Protein AF-A0A183KMF7-F1 (afdb_monomer_lite)

Sequence (144 aa):
MELESFSTYPLEVLPNVLYIGTVQHAGDRKLHRQMNIVAHINCALDNDDPIFYRQNVTGKEKRLRGQRVLIISKWMFNQSVVIAIAYLIKYELMSLKDAWMYLRKICIPMQPSWNFMIQLAEFEYNLQRTDKLIPLTEDDYYER

InterPro domains:
  IPR029021 Protein-tyrosine phosphatase-like [G3DSA:3.90.190.10] (55-129)
  IPR029021 Protein-tyrosine phosphatase-like [SSF52799] (6-132)
  IPR053272 Serine/threonine/tyrosine-interacting-like protein [PTHR46659] (2-49)

Foldseek 3Di:
DDPPPPQDQFQDLDPLAEGEDEVVCVVDPVNCVVQVEDAEQEPADPDPDSDRPPPPPPDDPDPDPRYYYYYYHNVPEQVSLLVQLLCCVPPVVDASLRSLVSNCVRPVVHQHPVVSLVVSLVSSVVVVSDPDDPRCDPCSRVVD

Radius of gyration: 16.23 Å; chains: 1; bounding box: 39×44×34 Å

Secondary structure (DSSP, 8-state):
------PPPPEEEETTTEEEE-HHHHH-HHHHHHHTEEEEEE---SSS------SS---SS---TT-EEEEE-SS--THHHHHHHHHHHHHH---HHHHHHHHHHH-TT----HHHHHHHHHHHHHTT--SS--PPPHHHHHT-

pLDDT: mean 70.59, std 16.5, range [31.56, 88.12]

Structure (mmCIF, N/CA/C/O backbone):
data_AF-A0A183KMF7-F1
#
_entry.id   AF-A0A183KMF7-F1
#
loop_
_atom_site.group_PDB
_atom_site.id
_atom_site.type_symbol
_atom_site.label_atom_id
_atom_site.label_alt_id
_atom_site.label_comp_id
_atom_site.label_asym_id
_atom_site.label_entity_id
_atom_site.label_seq_id
_atom_site.pdbx_PDB_ins_code
_atom_site.Cartn_x
_atom_site.Cartn_y
_atom_site.Cartn_z
_atom_site.occupancy
_atom_site.B_iso_or_equiv
_atom_site.auth_seq_id
_atom_site.auth_comp_id
_atom_site.auth_asym_id
_atom_site.auth_atom_id
_atom_site.pdbx_PDB_model_num
ATOM 1 N N . MET A 1 1 ? 19.791 -29.863 -17.200 1.00 33.41 1 MET A N 1
ATOM 2 C CA . MET A 1 1 ? 19.403 -29.544 -15.813 1.00 33.41 1 MET A CA 1
ATOM 3 C C . MET A 1 1 ? 19.067 -28.067 -15.831 1.00 33.41 1 MET A C 1
ATOM 5 O O . MET A 1 1 ? 19.953 -27.234 -15.712 1.00 33.41 1 MET A O 1
ATOM 9 N N . GLU A 1 2 ? 17.835 -27.759 -16.223 1.00 36.59 2 GLU A N 1
ATOM 10 C CA . GLU A 1 2 ? 17.377 -26.379 -16.363 1.00 36.59 2 GLU A CA 1
ATOM 11 C C . GLU A 1 2 ? 17.066 -25.879 -14.959 1.00 36.59 2 GLU A C 1
ATOM 13 O O . GLU A 1 2 ? 16.271 -26.492 -14.249 1.00 36.59 2 GLU A O 1
ATOM 18 N N . LEU A 1 3 ? 17.759 -24.824 -14.529 1.00 46.81 3 LEU A N 1
ATOM 19 C CA . LEU A 1 3 ? 17.346 -24.056 -13.366 1.00 46.81 3 LEU A CA 1
ATOM 20 C C . LEU A 1 3 ? 15.915 -23.611 -13.666 1.00 46.81 3 LEU A C 1
ATOM 22 O O . LEU A 1 3 ? 15.712 -22.745 -14.519 1.00 46.81 3 LEU A O 1
ATOM 26 N N . GLU A 1 4 ? 14.927 -24.236 -13.027 1.00 41.91 4 GLU A N 1
ATOM 27 C CA . GLU A 1 4 ? 13.579 -23.697 -13.013 1.00 41.91 4 GLU A CA 1
ATOM 28 C C . GLU A 1 4 ? 13.718 -22.254 -12.531 1.00 41.91 4 GLU A C 1
ATOM 30 O O . GLU A 1 4 ? 14.163 -21.985 -11.415 1.00 41.91 4 GLU A O 1
ATOM 35 N N . SER A 1 5 ? 13.455 -21.315 -13.438 1.00 42.75 5 SER A N 1
ATOM 36 C CA . SER A 1 5 ? 13.353 -19.901 -13.128 1.00 42.75 5 SER A CA 1
ATOM 37 C C . SER A 1 5 ? 12.236 -19.781 -12.100 1.00 42.75 5 SER A C 1
ATOM 39 O O . SER A 1 5 ? 11.058 -19.753 -12.446 1.00 42.75 5 SER A O 1
ATOM 41 N N . PHE A 1 6 ? 12.598 -19.792 -10.818 1.00 42.31 6 PHE A N 1
ATOM 42 C CA . PHE A 1 6 ? 11.676 -19.452 -9.754 1.00 42.31 6 PHE A CA 1
ATOM 43 C C . PHE A 1 6 ? 11.295 -17.995 -9.999 1.00 42.31 6 PHE A C 1
ATOM 45 O O . PHE A 1 6 ? 12.050 -17.085 -9.657 1.00 42.31 6 PHE A O 1
ATOM 52 N N . SER A 1 7 ? 10.151 -17.756 -10.644 1.00 53.28 7 SER A N 1
ATOM 53 C CA . SER A 1 7 ? 9.507 -16.454 -10.538 1.00 53.28 7 SER A CA 1
ATOM 54 C C . SER A 1 7 ? 9.337 -16.216 -9.043 1.00 53.28 7 SER A C 1
ATOM 56 O O . SER A 1 7 ? 8.689 -17.019 -8.362 1.00 53.28 7 SER A O 1
ATOM 58 N N . THR A 1 8 ? 9.992 -15.194 -8.506 1.00 69.62 8 THR A N 1
ATOM 59 C CA . THR A 1 8 ? 9.869 -14.862 -7.091 1.00 69.62 8 THR A CA 1
ATOM 60 C C . THR A 1 8 ? 8.393 -14.674 -6.764 1.00 69.62 8 THR A C 1
ATOM 62 O O . THR A 1 8 ? 7.651 -14.067 -7.526 1.00 69.62 8 THR A O 1
ATOM 65 N N . TYR A 1 9 ? 7.919 -15.249 -5.660 1.00 79.56 9 TYR A N 1
ATOM 66 C CA . TYR A 1 9 ? 6.525 -15.051 -5.270 1.00 79.56 9 TYR A CA 1
ATOM 67 C C . TYR A 1 9 ? 6.290 -13.545 -5.050 1.00 79.56 9 TYR A C 1
ATOM 69 O O . TYR A 1 9 ? 7.165 -12.888 -4.473 1.00 79.56 9 TYR A O 1
ATOM 77 N N . PRO A 1 10 ? 5.170 -12.962 -5.516 1.00 85.88 10 PRO A N 1
ATOM 78 C CA . PRO A 1 10 ? 4.904 -11.552 -5.269 1.00 85.88 10 PRO A CA 1
ATOM 79 C C . PRO A 1 10 ? 4.842 -11.289 -3.762 1.00 85.88 10 PRO A C 1
ATOM 81 O O . PRO A 1 10 ? 4.376 -12.128 -2.989 1.00 85.88 10 PRO A O 1
ATOM 84 N N . LEU A 1 11 ? 5.318 -10.115 -3.355 1.00 84.62 11 LEU A N 1
ATOM 85 C CA . LEU A 1 11 ? 5.396 -9.715 -1.958 1.00 84.62 11 LEU A CA 1
ATOM 86 C C . LEU A 1 11 ? 3.989 -9.621 -1.375 1.00 84.62 11 LEU A C 1
ATOM 88 O O . LEU A 1 11 ? 3.181 -8.813 -1.831 1.00 84.62 11 LEU A O 1
ATOM 92 N N . GLU A 1 12 ? 3.696 -10.433 -0.368 1.00 85.56 12 GLU A N 1
ATOM 93 C CA . GLU A 1 12 ? 2.438 -10.349 0.361 1.00 85.56 12 GLU A CA 1
ATOM 94 C C . GLU A 1 12 ? 2.449 -9.106 1.248 1.00 85.56 12 GLU A C 1
ATOM 96 O O . GLU A 1 12 ? 3.219 -9.001 2.198 1.00 85.56 12 GLU A O 1
ATOM 101 N N . VAL A 1 13 ? 1.590 -8.151 0.906 1.00 82.94 13 VAL A N 1
ATOM 102 C CA . VAL A 1 13 ? 1.381 -6.941 1.697 1.00 82.94 13 VAL A CA 1
ATOM 103 C C . VAL A 1 13 ? 0.343 -7.192 2.770 1.00 82.94 13 VAL A C 1
ATOM 105 O O . VAL A 1 13 ? 0.512 -6.767 3.904 1.00 82.94 13 VAL A O 1
ATOM 108 N N . LEU A 1 14 ? -0.746 -7.860 2.398 1.00 81.62 14 LEU A N 1
ATOM 109 C CA . LEU A 1 14 ? -1.861 -8.130 3.284 1.00 81.62 14 LEU A CA 1
ATOM 110 C C . LEU A 1 14 ? -2.249 -9.597 3.118 1.00 81.62 14 LEU A C 1
ATOM 112 O O . LEU A 1 14 ? -2.607 -9.986 1.998 1.00 81.62 1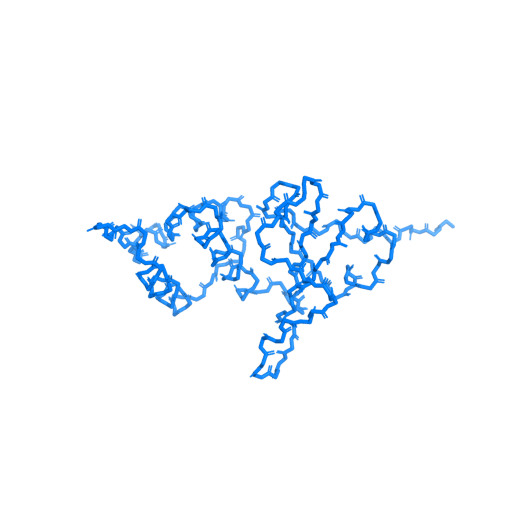4 LEU A O 1
ATOM 116 N N . PRO A 1 15 ? -2.187 -10.401 4.197 1.00 82.25 15 PRO A N 1
ATOM 117 C CA . PRO A 1 15 ? -2.379 -11.839 4.124 1.00 82.25 15 PRO A CA 1
ATOM 118 C C . PRO A 1 15 ? -3.614 -12.250 3.323 1.00 82.25 15 PRO A C 1
ATOM 120 O O . PRO A 1 15 ? -4.739 -11.905 3.683 1.00 82.25 15 PRO A O 1
ATOM 123 N N . ASN A 1 16 ? -3.404 -13.015 2.250 1.00 80.81 16 ASN A N 1
ATOM 124 C CA . ASN A 1 16 ? -4.443 -13.529 1.350 1.00 80.81 16 ASN A CA 1
ATOM 125 C C . ASN A 1 16 ? -5.325 -12.470 0.664 1.00 80.81 16 ASN A C 1
ATOM 127 O O . ASN A 1 16 ? -6.400 -12.814 0.170 1.00 80.81 16 ASN A O 1
ATOM 131 N N . VAL A 1 17 ? -4.901 -11.205 0.625 1.00 81.94 17 VAL A N 1
ATOM 132 C CA . VAL A 1 17 ? -5.710 -10.099 0.090 1.00 81.94 17 VAL A CA 1
ATOM 133 C C . VAL A 1 17 ? -4.925 -9.253 -0.903 1.00 81.94 17 VAL A C 1
ATOM 135 O O . VAL A 1 17 ? -5.4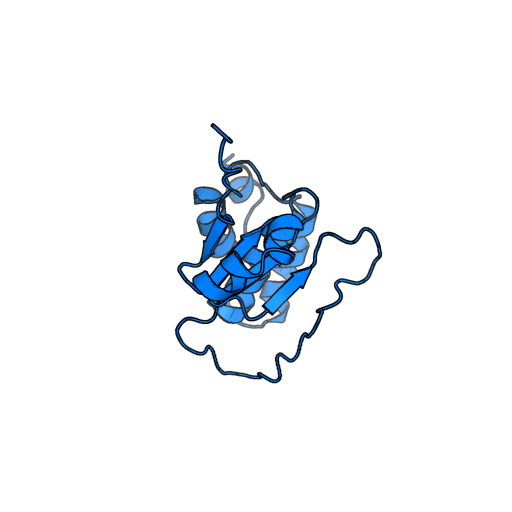02 -9.052 -2.018 1.00 81.94 17 VAL A O 1
ATOM 138 N N . LEU A 1 18 ? -3.736 -8.773 -0.533 1.00 84.06 18 LEU A N 1
ATOM 139 C CA . LEU A 1 18 ? -3.005 -7.773 -1.313 1.00 84.06 18 LEU A CA 1
ATOM 140 C C . LEU A 1 18 ? -1.546 -8.174 -1.495 1.00 84.06 18 LEU A C 1
ATOM 142 O O . LEU A 1 18 ? -0.854 -8.479 -0.525 1.00 84.06 18 LEU A O 1
ATOM 146 N N . TYR A 1 19 ? -1.082 -8.126 -2.740 1.00 86.31 19 TYR A N 1
ATOM 147 C CA . TYR A 1 19 ? 0.272 -8.505 -3.122 1.00 86.31 19 TYR A CA 1
ATOM 148 C C . TYR A 1 19 ? 0.891 -7.429 -4.008 1.00 86.31 19 TYR A C 1
ATOM 150 O O . TYR A 1 19 ? 0.195 -6.827 -4.821 1.00 86.31 19 TYR A O 1
ATOM 158 N N . ILE A 1 20 ? 2.199 -7.216 -3.894 1.00 84.69 20 ILE A N 1
ATOM 159 C CA . ILE A 1 20 ? 2.992 -6.376 -4.795 1.00 84.69 20 ILE A CA 1
ATOM 160 C C . ILE A 1 20 ? 3.828 -7.290 -5.689 1.00 84.69 20 ILE A C 1
ATOM 162 O O . ILE A 1 20 ? 4.568 -8.149 -5.214 1.00 84.69 20 ILE A O 1
ATOM 166 N N . GLY A 1 21 ? 3.727 -7.103 -7.000 1.00 83.19 21 GLY A N 1
ATOM 167 C CA . GLY A 1 21 ? 4.455 -7.883 -7.987 1.00 83.19 21 GLY A CA 1
ATOM 168 C C . GLY A 1 21 ? 4.984 -7.057 -9.152 1.00 83.19 21 GLY A C 1
ATOM 169 O O . GLY A 1 21 ? 4.704 -5.867 -9.296 1.00 83.19 21 GLY A O 1
ATOM 170 N N . THR A 1 22 ? 5.766 -7.722 -9.997 1.00 80.06 22 THR A N 1
ATOM 171 C CA . THR A 1 22 ? 6.295 -7.159 -11.237 1.00 80.06 22 THR A CA 1
ATOM 172 C C . THR A 1 22 ? 5.339 -7.425 -12.400 1.00 80.06 22 THR A C 1
ATOM 174 O O . THR A 1 22 ? 4.371 -8.186 -12.296 1.00 80.06 22 THR A O 1
ATOM 177 N N . VAL A 1 23 ? 5.644 -6.841 -13.558 1.00 76.75 23 VAL A N 1
ATOM 178 C CA . VAL A 1 23 ? 4.938 -7.125 -14.817 1.00 76.75 23 VAL A CA 1
ATOM 179 C C . VAL A 1 23 ? 5.012 -8.615 -15.193 1.00 76.75 23 VAL A C 1
ATOM 181 O O . VAL A 1 23 ? 4.079 -9.137 -15.800 1.00 76.75 23 VAL A O 1
ATOM 184 N N . GLN A 1 24 ? 6.063 -9.338 -14.786 1.00 81.88 24 GLN A N 1
ATOM 185 C CA . GLN A 1 24 ? 6.161 -10.784 -15.026 1.00 81.88 24 GLN A CA 1
ATOM 186 C C . GLN A 1 24 ? 5.071 -11.551 -14.264 1.00 81.88 24 GLN A C 1
ATOM 188 O O . GLN A 1 24 ? 4.419 -12.418 -14.843 1.00 81.88 24 GLN A O 1
ATOM 193 N N . HIS A 1 25 ? 4.796 -11.178 -13.007 1.00 84.19 25 HIS A N 1
ATOM 194 C CA . HIS A 1 25 ? 3.711 -11.777 -12.217 1.00 84.19 25 HIS A CA 1
ATOM 195 C C . HIS A 1 25 ? 2.341 -11.536 -12.856 1.00 84.19 25 HIS A C 1
ATOM 197 O O . HIS A 1 25 ? 1.484 -12.416 -12.822 1.00 84.19 25 HIS A O 1
ATOM 203 N N . ALA A 1 26 ? 2.146 -10.378 -13.495 1.00 80.38 26 ALA A N 1
ATOM 204 C CA . ALA A 1 26 ? 0.916 -10.047 -14.213 1.00 80.38 26 ALA A CA 1
ATOM 205 C C . ALA A 1 26 ? 0.687 -10.920 -15.463 1.00 80.38 26 ALA A C 1
ATOM 207 O O . ALA A 1 26 ? -0.458 -11.177 -15.832 1.00 80.38 26 ALA A O 1
ATOM 208 N N . GLY A 1 27 ? 1.759 -11.401 -16.098 1.00 80.06 27 GLY A N 1
ATOM 209 C CA . GLY A 1 27 ? 1.689 -12.306 -17.249 1.00 80.06 27 GLY A CA 1
ATOM 210 C C . GLY A 1 27 ? 1.563 -13.793 -16.891 1.00 80.06 27 GLY A C 1
ATOM 211 O O . GLY A 1 27 ? 1.198 -14.601 -17.750 1.00 80.06 27 GLY A O 1
ATOM 212 N N . ASP A 1 28 ? 1.844 -14.182 -15.644 1.00 83.56 28 ASP A N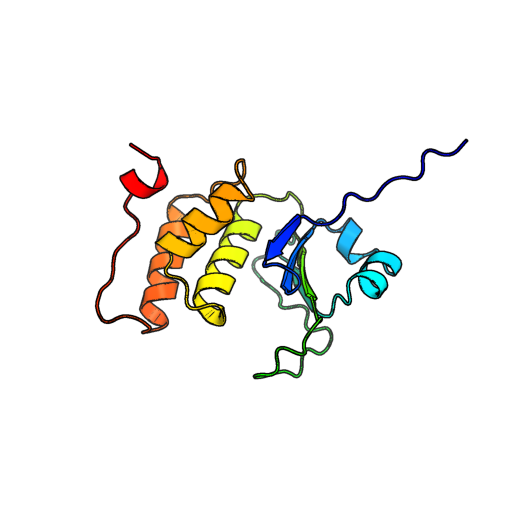 1
ATOM 213 C CA . ASP A 1 28 ? 1.928 -15.591 -15.252 1.00 83.56 28 ASP A CA 1
ATOM 214 C C . ASP A 1 28 ? 0.554 -16.215 -14.953 1.00 83.56 28 ASP A C 1
ATOM 216 O O . ASP A 1 28 ? 0.015 -16.146 -13.845 1.00 83.56 28 ASP A O 1
ATOM 220 N N . ARG A 1 29 ? -0.008 -16.922 -15.938 1.00 79.44 29 ARG A N 1
ATOM 221 C CA . ARG A 1 29 ? -1.297 -17.626 -15.804 1.00 79.44 29 ARG A CA 1
ATOM 222 C C . ARG A 1 29 ? -1.306 -18.714 -14.722 1.00 79.44 29 ARG A C 1
ATOM 224 O O . ARG A 1 29 ? -2.380 -19.004 -14.192 1.00 79.44 29 ARG A O 1
ATOM 231 N N . LYS A 1 30 ? -0.170 -19.356 -14.424 1.00 84.75 30 LYS A N 1
ATOM 232 C CA . LYS A 1 30 ? -0.092 -20.380 -13.368 1.00 84.75 30 LYS A CA 1
ATOM 233 C C . LYS A 1 30 ? -0.215 -19.710 -12.004 1.00 84.75 30 LYS A C 1
ATOM 235 O O . LYS A 1 30 ? -1.066 -20.127 -11.218 1.00 84.75 30 LYS A O 1
ATOM 240 N N . LEU A 1 31 ? 0.527 -18.624 -11.789 1.00 84.06 31 LEU A N 1
ATOM 241 C CA . LEU A 1 31 ? 0.453 -17.810 -10.576 1.00 84.06 31 LEU A CA 1
ATOM 242 C C . LEU A 1 31 ? -0.972 -17.294 -10.323 1.00 84.06 31 LEU A C 1
ATOM 244 O O . LEU A 1 31 ? -1.484 -17.434 -9.216 1.00 84.06 31 LEU A O 1
ATOM 248 N N . HIS A 1 32 ? -1.658 -16.782 -11.351 1.00 81.88 32 HIS A N 1
ATOM 249 C CA . HIS A 1 32 ? -3.041 -16.294 -11.224 1.00 81.88 32 HIS A CA 1
ATOM 250 C C . HIS A 1 32 ? -4.009 -17.362 -10.723 1.00 81.88 32 HIS A C 1
ATOM 252 O O . HIS A 1 32 ? -4.837 -17.083 -9.858 1.00 81.88 32 HIS A O 1
ATOM 258 N N . ARG A 1 33 ? -3.898 -18.585 -11.253 1.00 83.12 33 ARG A N 1
ATOM 259 C CA . ARG A 1 33 ? -4.745 -19.713 -10.845 1.00 83.12 33 ARG A CA 1
ATOM 260 C C . ARG A 1 33 ? -4.418 -20.172 -9.430 1.00 83.12 33 ARG A C 1
ATOM 262 O O . ARG A 1 33 ? -5.330 -20.383 -8.644 1.00 8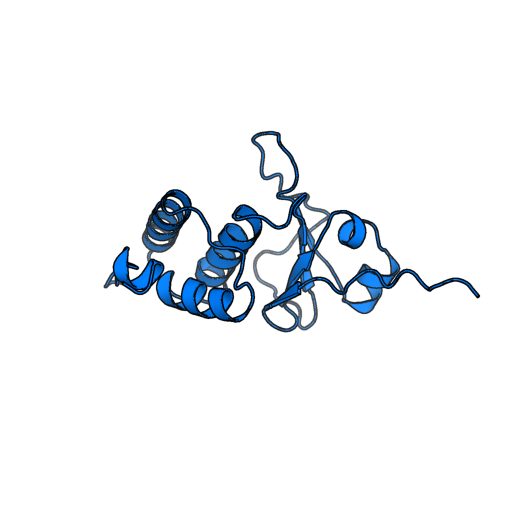3.12 33 ARG A O 1
ATOM 269 N N . GLN A 1 34 ? -3.133 -20.307 -9.109 1.00 85.56 34 GLN A N 1
ATOM 270 C CA . GLN A 1 34 ? -2.677 -20.763 -7.793 1.00 85.56 34 GLN A CA 1
ATOM 271 C C . GLN A 1 34 ? -3.033 -19.776 -6.682 1.00 85.56 34 GLN A C 1
ATOM 273 O O . GLN A 1 34 ? -3.402 -20.180 -5.583 1.00 85.56 34 GLN A O 1
ATOM 278 N N . MET A 1 35 ? -2.925 -18.483 -6.972 1.00 82.88 35 MET A N 1
ATOM 279 C CA . MET A 1 35 ? -3.186 -17.425 -6.009 1.00 82.88 35 MET A CA 1
ATOM 280 C C . MET A 1 35 ? -4.611 -16.882 -6.064 1.00 82.88 35 MET A C 1
ATOM 282 O O . MET A 1 35 ? -4.958 -16.054 -5.238 1.00 82.88 35 MET A O 1
ATOM 286 N N . ASN A 1 36 ? -5.445 -17.296 -7.018 1.00 85.25 36 ASN A N 1
ATOM 287 C CA . ASN A 1 36 ? -6.762 -16.693 -7.230 1.00 85.25 36 ASN A CA 1
ATOM 288 C C . ASN A 1 36 ? -6.680 -15.154 -7.359 1.00 85.25 36 ASN A C 1
ATOM 290 O O . ASN A 1 36 ? -7.407 -14.412 -6.690 1.00 85.25 36 ASN A O 1
ATOM 294 N N . ILE A 1 37 ? -5.736 -14.673 -8.184 1.00 82.38 37 ILE A N 1
ATOM 295 C CA . ILE A 1 37 ? -5.631 -13.244 -8.506 1.00 82.38 37 ILE A CA 1
ATOM 296 C C . ILE A 1 37 ? -6.831 -12.868 -9.369 1.00 82.38 37 ILE A C 1
ATOM 298 O O . ILE A 1 37 ? -7.011 -13.420 -10.455 1.00 82.38 37 ILE A O 1
ATOM 302 N N . VAL A 1 38 ? -7.622 -11.907 -8.900 1.00 81.00 38 VAL A N 1
ATOM 303 C CA . VAL A 1 38 ? -8.854 -11.471 -9.579 1.00 81.00 38 VAL A CA 1
ATOM 304 C C . VAL A 1 38 ? -8.778 -10.062 -10.144 1.00 81.00 38 VAL A C 1
ATOM 306 O O . VAL A 1 38 ? -9.634 -9.672 -10.932 1.00 81.00 38 VAL A O 1
ATOM 309 N N . ALA A 1 39 ? -7.782 -9.283 -9.729 1.00 80.69 39 ALA A N 1
ATOM 310 C CA . ALA A 1 39 ? -7.646 -7.897 -10.137 1.00 80.69 39 ALA A CA 1
ATOM 311 C C . ALA A 1 39 ? -6.185 -7.454 -10.134 1.00 80.69 39 ALA A C 1
ATOM 313 O O . ALA A 1 39 ? -5.380 -7.904 -9.311 1.00 80.69 39 ALA A O 1
ATOM 314 N N . HIS A 1 40 ? -5.887 -6.520 -11.033 1.00 74.12 40 HIS A N 1
ATOM 315 C CA . HIS A 1 40 ? -4.606 -5.838 -11.136 1.00 74.12 40 HIS A CA 1
ATOM 316 C C . HIS A 1 40 ? -4.773 -4.353 -10.841 1.00 74.12 40 HIS A C 1
ATOM 318 O O . HIS A 1 40 ? -5.720 -3.726 -11.314 1.00 74.12 40 HIS A O 1
ATOM 324 N N . ILE A 1 41 ? -3.822 -3.788 -10.105 1.00 75.38 41 ILE A N 1
ATOM 325 C CA . ILE A 1 41 ? -3.646 -2.340 -9.979 1.00 75.38 41 ILE A CA 1
ATOM 326 C C . ILE A 1 41 ? -2.314 -2.016 -10.643 1.00 75.38 41 ILE A C 1
ATOM 328 O O . ILE A 1 41 ? -1.269 -2.398 -10.125 1.00 75.38 41 ILE A O 1
ATOM 332 N N . ASN A 1 42 ? -2.340 -1.387 -11.817 1.00 70.88 42 ASN A N 1
ATOM 333 C CA . ASN A 1 42 ? -1.128 -1.115 -12.581 1.00 70.88 42 ASN A CA 1
ATOM 334 C C . ASN A 1 42 ? -0.590 0.288 -12.276 1.00 70.88 42 ASN A C 1
ATOM 336 O O . ASN A 1 42 ? -1.240 1.280 -12.585 1.00 70.88 42 ASN A O 1
ATOM 340 N N . CYS A 1 43 ? 0.613 0.344 -11.710 1.00 68.19 43 CYS A N 1
ATOM 341 C CA . CYS A 1 43 ? 1.344 1.567 -11.368 1.00 68.19 43 CYS A CA 1
ATOM 342 C C . CYS A 1 43 ? 2.638 1.691 -12.192 1.00 68.19 43 CYS A C 1
ATOM 344 O O . CYS A 1 43 ? 3.503 2.500 -11.888 1.00 68.19 43 CYS A O 1
ATOM 346 N N . ALA A 1 44 ? 2.829 0.813 -13.180 1.00 58.28 44 ALA A N 1
ATOM 347 C CA . ALA A 1 44 ? 4.054 0.673 -13.962 1.00 58.28 44 ALA A CA 1
ATOM 348 C C . ALA A 1 44 ? 4.102 1.579 -15.206 1.00 58.28 44 ALA A C 1
ATOM 350 O O . ALA A 1 44 ? 5.084 1.528 -15.948 1.00 58.28 44 ALA A O 1
ATOM 351 N N . LEU A 1 45 ? 3.035 2.333 -15.483 1.00 52.81 45 LEU A N 1
ATOM 352 C CA . LEU A 1 45 ? 2.911 3.124 -16.701 1.00 52.81 45 LEU A CA 1
ATOM 353 C C . LEU A 1 45 ? 3.359 4.561 -16.428 1.00 52.81 45 LEU A C 1
ATOM 355 O O . LEU A 1 45 ? 2.755 5.259 -15.626 1.00 52.81 45 LEU A O 1
ATOM 359 N N . ASP A 1 46 ? 4.401 4.986 -17.141 1.00 48.22 46 ASP A N 1
ATOM 360 C CA . ASP A 1 46 ? 4.966 6.345 -17.145 1.00 48.22 46 ASP A CA 1
ATOM 361 C C . ASP A 1 46 ? 4.028 7.386 -17.815 1.00 48.22 46 ASP A C 1
ATOM 363 O O . ASP A 1 46 ? 4.465 8.471 -18.183 1.00 48.22 46 ASP A O 1
ATOM 367 N N . ASN A 1 47 ? 2.746 7.056 -18.006 1.00 42.97 47 ASN A N 1
ATOM 368 C CA . ASN A 1 47 ? 1.730 7.943 -18.569 1.00 42.97 47 ASN A CA 1
ATOM 369 C C . ASN A 1 47 ? 0.729 8.263 -17.457 1.00 42.97 47 ASN A C 1
ATOM 371 O O . ASN A 1 47 ? 0.287 7.330 -16.789 1.00 42.97 47 ASN A O 1
ATOM 375 N N . ASP A 1 48 ? 0.401 9.546 -17.279 1.00 41.09 48 ASP A N 1
ATOM 376 C CA . ASP A 1 48 ? -0.449 10.157 -16.237 1.00 41.09 48 ASP A CA 1
ATOM 377 C C . ASP A 1 48 ? -1.897 9.637 -16.174 1.00 41.09 48 ASP A C 1
ATOM 379 O O . ASP A 1 48 ? -2.867 10.390 -16.242 1.00 41.09 48 ASP A O 1
ATOM 383 N N . ASP A 1 49 ? -2.074 8.332 -16.043 1.00 39.62 49 ASP A N 1
ATOM 384 C CA . ASP A 1 49 ? -3.378 7.723 -15.930 1.00 39.62 49 ASP A CA 1
ATOM 385 C C . ASP A 1 49 ? -3.226 6.436 -15.105 1.00 39.62 49 ASP A C 1
ATOM 387 O O . ASP A 1 49 ? -2.772 5.407 -15.625 1.00 39.62 49 ASP A O 1
ATOM 391 N N . PRO A 1 50 ? -3.542 6.458 -13.792 1.00 40.25 50 PRO A N 1
ATOM 392 C CA . PRO A 1 50 ? -3.680 5.251 -12.991 1.00 40.25 50 PRO A CA 1
ATOM 393 C C . PRO A 1 50 ? -4.937 4.520 -13.475 1.00 40.25 50 PRO A C 1
ATOM 395 O O . PRO A 1 50 ? -5.980 4.492 -12.818 1.00 40.25 50 PRO A O 1
ATOM 398 N N . ILE A 1 51 ? -4.851 3.952 -14.679 1.00 40.62 51 ILE A N 1
ATOM 399 C CA . ILE A 1 51 ? -5.918 3.188 -15.295 1.00 40.62 51 ILE A CA 1
ATOM 400 C C . ILE A 1 51 ? -6.051 1.929 -14.454 1.00 40.62 51 ILE A C 1
ATOM 402 O O . ILE A 1 51 ? -5.292 0.963 -14.569 1.00 40.62 51 ILE A O 1
ATOM 406 N N . PHE A 1 52 ? -7.071 1.963 -13.600 1.00 41.19 52 PHE A N 1
ATOM 407 C CA . PHE A 1 52 ? -7.843 0.811 -13.182 1.00 41.19 52 PHE A CA 1
ATOM 408 C C . PHE A 1 52 ? -8.164 -0.024 -14.429 1.00 41.19 52 PHE A C 1
ATOM 410 O O . PHE A 1 52 ? -9.219 0.136 -15.045 1.00 41.19 52 PHE A O 1
ATOM 417 N N . TYR A 1 53 ? -7.260 -0.924 -14.823 1.00 35.91 53 TYR A N 1
ATOM 418 C CA . TYR A 1 53 ? -7.554 -1.954 -15.808 1.00 35.91 53 TYR A CA 1
ATOM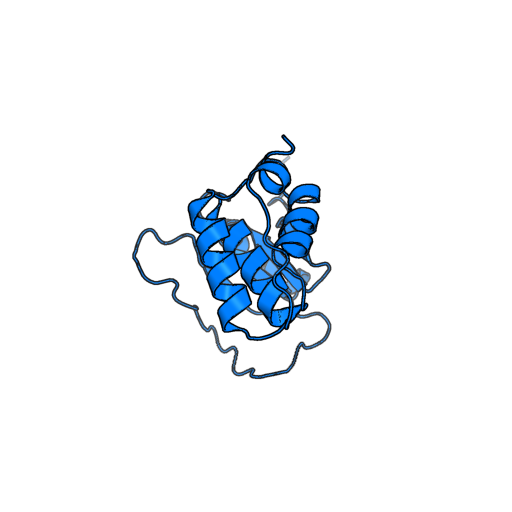 419 C C . TYR A 1 53 ? -8.515 -2.942 -15.156 1.00 35.91 53 TYR A C 1
ATOM 421 O O . TYR A 1 53 ? -8.163 -3.984 -14.607 1.00 35.91 53 TYR A O 1
ATOM 429 N N . ARG A 1 54 ? -9.784 -2.547 -15.215 1.00 38.09 54 ARG A N 1
ATOM 430 C CA . ARG A 1 54 ? -10.967 -3.347 -14.973 1.00 38.09 54 ARG A CA 1
ATOM 431 C C . ARG A 1 54 ? -11.018 -4.441 -16.037 1.00 38.09 54 ARG A C 1
ATOM 433 O O . ARG A 1 54 ? -11.741 -4.332 -17.019 1.00 38.09 54 ARG A O 1
ATOM 440 N N . GLN A 1 55 ? -10.323 -5.547 -15.800 1.00 33.31 55 GLN A N 1
ATOM 441 C CA . GLN A 1 55 ? -10.868 -6.846 -16.190 1.00 33.31 55 GLN A CA 1
ATOM 442 C C . GLN A 1 55 ? -12.005 -7.142 -15.198 1.00 33.31 55 GLN A C 1
ATOM 444 O O . GLN A 1 55 ? -11.809 -7.735 -14.148 1.00 33.31 55 GLN A O 1
ATOM 449 N N . ASN A 1 56 ? -13.188 -6.591 -15.486 1.00 33.03 56 ASN A N 1
ATOM 450 C CA . ASN A 1 56 ? -14.477 -6.957 -14.890 1.00 33.03 56 ASN A CA 1
ATOM 451 C C . ASN A 1 56 ? -14.557 -7.107 -13.356 1.00 33.03 56 ASN A C 1
ATOM 453 O O . ASN A 1 56 ? -15.174 -8.050 -12.870 1.00 33.03 56 ASN A O 1
ATOM 457 N N . VAL A 1 57 ? -14.081 -6.137 -12.566 1.00 40.44 57 VAL A N 1
ATOM 458 C CA . VAL A 1 57 ? -14.555 -6.020 -11.172 1.00 40.44 57 VAL A CA 1
ATOM 459 C C . VAL A 1 57 ? -15.863 -5.225 -11.160 1.00 40.44 57 VAL A C 1
ATOM 461 O O . VAL A 1 57 ? -15.932 -4.052 -10.795 1.00 40.44 57 VAL A O 1
ATOM 464 N N . THR A 1 58 ? -16.940 -5.860 -11.618 1.00 31.56 58 THR A N 1
ATOM 465 C CA . THR A 1 58 ? -18.296 -5.510 -11.177 1.00 31.56 58 THR A CA 1
ATOM 466 C C . THR A 1 58 ? -18.414 -5.921 -9.715 1.00 31.56 58 THR A C 1
ATOM 468 O O . THR A 1 58 ? -18.819 -7.035 -9.404 1.00 31.56 58 THR A O 1
ATOM 471 N N . GLY A 1 59 ? -17.987 -5.048 -8.810 1.00 34.75 59 GLY A N 1
ATOM 472 C CA . GLY A 1 59 ? -17.970 -5.374 -7.393 1.00 34.75 59 GLY A CA 1
ATOM 473 C C . GLY A 1 59 ? -17.817 -4.139 -6.533 1.00 34.75 59 GLY A C 1
ATOM 474 O O . GLY A 1 59 ? -16.782 -3.938 -5.911 1.00 34.75 59 GLY A O 1
ATOM 475 N N . LYS A 1 60 ? -18.880 -3.337 -6.443 1.00 36.66 60 LYS A N 1
ATOM 476 C CA . LYS A 1 60 ? -19.178 -2.743 -5.143 1.00 36.66 60 LYS A CA 1
ATOM 477 C C . LYS A 1 60 ? -19.332 -3.921 -4.158 1.00 36.66 60 LYS A C 1
ATOM 479 O O . LYS A 1 60 ? -20.105 -4.838 -4.416 1.00 36.66 60 LYS A O 1
ATOM 484 N N . GLU A 1 61 ? -18.554 -3.915 -3.079 1.00 44.84 61 GLU A N 1
ATOM 485 C CA . GLU A 1 61 ? -18.945 -4.502 -1.784 1.00 44.84 61 GLU A CA 1
ATOM 486 C C . GLU A 1 61 ? -19.018 -6.030 -1.603 1.00 44.84 61 GLU A C 1
ATOM 488 O O . GLU A 1 61 ? -19.726 -6.494 -0.711 1.00 44.84 61 GLU A O 1
ATOM 493 N N . LYS A 1 62 ? -18.235 -6.852 -2.311 1.00 39.78 62 LYS A N 1
ATOM 494 C CA . LYS A 1 62 ? -18.010 -8.236 -1.843 1.00 39.78 62 LYS A CA 1
ATOM 495 C C . LYS A 1 62 ? -16.543 -8.632 -1.932 1.00 39.78 62 LYS A C 1
ATOM 497 O O . LYS A 1 62 ? -16.093 -9.139 -2.952 1.00 39.78 62 LYS A O 1
ATOM 502 N N . ARG A 1 63 ? -15.814 -8.464 -0.816 1.00 52.09 63 ARG A N 1
ATOM 503 C CA . ARG A 1 63 ? -14.639 -9.294 -0.498 1.00 52.09 63 ARG A CA 1
ATOM 504 C C . ARG A 1 63 ? -15.106 -10.751 -0.551 1.00 52.09 63 ARG A C 1
ATOM 506 O O . ARG A 1 63 ? -15.695 -11.251 0.405 1.00 52.09 63 ARG A O 1
ATOM 513 N N . LEU A 1 64 ? -14.913 -11.425 -1.677 1.00 48.50 64 LEU A N 1
ATOM 514 C CA . LEU A 1 64 ? -15.118 -12.864 -1.750 1.00 48.50 64 LEU A CA 1
ATOM 515 C C . LEU A 1 64 ? -13.906 -13.506 -1.071 1.00 48.50 64 LEU A C 1
ATOM 517 O O . LEU A 1 64 ? -12.764 -13.259 -1.460 1.00 48.50 64 LEU A O 1
ATOM 521 N N . ARG A 1 65 ? -14.152 -14.265 0.005 1.00 56.38 65 ARG A N 1
ATOM 522 C CA . ARG A 1 65 ? -13.113 -14.985 0.757 1.00 56.38 65 ARG A CA 1
ATOM 523 C C . ARG A 1 65 ? -12.186 -15.717 -0.222 1.00 56.38 65 ARG A C 1
ATOM 525 O O . ARG A 1 65 ? -12.645 -16.569 -0.974 1.00 56.38 65 ARG A O 1
ATOM 532 N N . GLY A 1 66 ? -10.898 -15.373 -0.196 1.00 62.09 66 GLY A N 1
ATOM 533 C CA . GLY A 1 66 ? -9.854 -16.029 -0.986 1.00 62.09 66 GLY A CA 1
ATOM 534 C C . GLY A 1 66 ? -9.519 -15.386 -2.335 1.00 62.09 66 GLY A C 1
ATOM 535 O O . GLY A 1 66 ? -8.678 -15.938 -3.036 1.00 62.09 66 GLY A O 1
ATOM 536 N N . GLN A 1 67 ? -10.138 -14.266 -2.722 1.00 74.38 67 GLN A N 1
ATOM 537 C CA . GLN A 1 67 ? -9.731 -13.502 -3.909 1.00 74.38 67 GLN A CA 1
ATOM 538 C C . GLN A 1 67 ? -8.596 -12.527 -3.586 1.00 74.38 67 GLN A C 1
ATOM 540 O O . GLN A 1 67 ? -8.660 -11.827 -2.575 1.00 74.38 67 GLN A O 1
ATOM 545 N N . ARG A 1 68 ? -7.575 -12.472 -4.452 1.00 80.62 68 ARG A N 1
ATOM 546 C CA . ARG A 1 68 ? -6.349 -11.691 -4.227 1.00 80.62 68 ARG A CA 1
ATOM 547 C C . ARG A 1 68 ? -6.188 -10.576 -5.263 1.00 80.62 68 ARG A C 1
ATOM 549 O O . ARG A 1 68 ? -6.512 -10.754 -6.439 1.00 80.62 68 ARG A O 1
ATOM 556 N N . VAL A 1 69 ? -5.669 -9.431 -4.828 1.00 81.56 69 VAL A N 1
ATOM 557 C CA . VAL A 1 69 ? -5.361 -8.265 -5.668 1.00 81.56 69 VAL A CA 1
ATOM 558 C C . VAL A 1 69 ? -3.848 -8.144 -5.829 1.00 81.56 69 VAL A C 1
ATOM 560 O O . VAL A 1 69 ? -3.112 -8.226 -4.845 1.00 81.56 69 VAL A O 1
ATOM 563 N N . LEU A 1 70 ? -3.387 -7.933 -7.064 1.00 76.38 70 LEU A N 1
ATOM 564 C CA . LEU A 1 70 ? -1.972 -7.747 -7.386 1.00 76.38 70 LEU A CA 1
ATOM 565 C C . LEU A 1 70 ? -1.703 -6.295 -7.812 1.00 76.38 70 LEU A C 1
ATOM 567 O O . LEU A 1 70 ? -2.208 -5.840 -8.838 1.00 76.38 70 LEU A O 1
ATOM 571 N N . ILE A 1 71 ? -0.888 -5.577 -7.044 1.00 79.12 71 ILE A N 1
ATOM 572 C CA . ILE A 1 71 ? -0.317 -4.281 -7.419 1.00 79.12 71 ILE A CA 1
ATOM 573 C C . ILE A 1 71 ? 0.901 -4.549 -8.304 1.00 79.12 71 ILE A C 1
ATOM 575 O O . ILE A 1 71 ? 1.840 -5.221 -7.881 1.00 79.12 71 ILE A O 1
ATOM 579 N N . ILE A 1 72 ? 0.895 -4.019 -9.523 1.00 74.69 72 ILE A N 1
ATOM 580 C CA . ILE A 1 72 ? 1.963 -4.177 -10.508 1.00 74.69 72 ILE A CA 1
ATOM 581 C C . ILE A 1 72 ? 2.778 -2.890 -10.544 1.00 74.69 72 ILE A C 1
ATOM 583 O O . ILE A 1 72 ? 2.244 -1.824 -10.843 1.00 74.69 72 ILE A O 1
ATOM 587 N N . SER A 1 73 ? 4.082 -2.988 -10.295 1.00 68.44 73 SER A N 1
ATOM 588 C CA . SER A 1 73 ? 5.016 -1.867 -10.439 1.00 68.44 73 SER A CA 1
ATOM 589 C C . SER A 1 73 ? 6.185 -2.254 -11.343 1.00 68.44 73 SER A C 1
ATOM 591 O O . SER A 1 73 ? 6.687 -3.377 -11.273 1.00 68.44 73 SER A O 1
ATOM 593 N N . LYS A 1 74 ? 6.622 -1.321 -12.201 1.00 61.69 74 LYS A N 1
ATOM 594 C CA . LYS A 1 74 ? 7.757 -1.504 -13.129 1.00 61.69 74 LYS A CA 1
ATOM 595 C C . LYS A 1 74 ? 9.075 -1.678 -12.379 1.00 61.69 74 LYS A C 1
ATOM 597 O O . LYS A 1 74 ? 9.952 -2.398 -12.840 1.00 61.69 74 LYS A O 1
ATOM 602 N N . TRP A 1 75 ? 9.185 -1.027 -11.223 1.00 58.12 75 TRP A N 1
ATOM 603 C CA . TRP A 1 75 ? 10.437 -0.901 -10.486 1.00 58.12 75 TRP A CA 1
ATOM 604 C C . TRP A 1 75 ? 10.310 -1.157 -8.973 1.00 58.12 75 TRP A C 1
ATOM 606 O O . TRP A 1 75 ? 11.273 -0.952 -8.248 1.00 58.12 75 TRP A O 1
ATOM 616 N N . MET A 1 76 ? 9.142 -1.595 -8.478 1.00 56.41 76 MET A N 1
ATOM 617 C CA . MET A 1 76 ? 8.863 -1.773 -7.037 1.00 56.41 76 MET A CA 1
ATOM 618 C C . MET A 1 76 ? 9.283 -0.565 -6.168 1.00 56.41 76 MET A C 1
ATOM 620 O O . MET A 1 76 ? 9.704 -0.730 -5.031 1.00 56.41 76 MET A O 1
ATOM 624 N N . PHE A 1 77 ? 9.170 0.665 -6.677 1.00 62.75 77 PHE A N 1
ATOM 625 C CA . PHE A 1 77 ? 9.449 1.876 -5.897 1.00 62.75 77 PHE A CA 1
ATOM 626 C C . PHE A 1 77 ? 8.159 2.551 -5.420 1.00 62.75 77 PHE A C 1
ATOM 628 O O . PHE A 1 77 ? 7.102 2.370 -6.026 1.00 62.75 77 PHE A O 1
ATOM 635 N N . ASN A 1 78 ? 8.298 3.328 -4.338 1.00 65.00 78 ASN A N 1
ATOM 636 C CA . ASN A 1 78 ? 7.404 4.284 -3.659 1.00 65.00 78 ASN A CA 1
ATOM 637 C C . ASN A 1 78 ? 5.901 4.232 -3.979 1.00 65.00 78 ASN A C 1
ATOM 639 O O . ASN A 1 78 ? 5.102 4.043 -3.070 1.00 65.00 78 ASN A O 1
ATOM 643 N N . GLN A 1 79 ? 5.493 4.359 -5.239 1.00 72.12 79 GLN A N 1
ATOM 644 C CA . GLN A 1 79 ? 4.092 4.344 -5.670 1.00 72.12 79 GLN A CA 1
ATOM 645 C C . GLN A 1 79 ? 3.334 3.061 -5.287 1.00 72.12 79 GLN A C 1
ATOM 647 O O . GLN A 1 79 ? 2.173 3.138 -4.888 1.00 72.12 79 GLN A O 1
ATOM 652 N N . SER A 1 80 ? 3.966 1.881 -5.355 1.00 76.06 80 SER A N 1
ATOM 653 C CA . SER A 1 80 ? 3.304 0.631 -4.935 1.00 76.06 80 SER A CA 1
ATOM 654 C C . SER A 1 80 ? 3.022 0.605 -3.433 1.00 76.06 80 SER A C 1
ATOM 656 O O . SER A 1 80 ? 1.979 0.108 -3.015 1.00 76.06 80 SER A O 1
ATOM 658 N N . VAL A 1 81 ? 3.923 1.181 -2.631 1.00 79.62 81 VAL A N 1
ATOM 659 C CA . VAL A 1 81 ? 3.743 1.327 -1.182 1.00 79.62 81 VAL A CA 1
ATOM 660 C C . VAL A 1 81 ? 2.670 2.368 -0.887 1.00 79.62 81 VAL A C 1
ATOM 662 O O . VAL A 1 81 ? 1.784 2.099 -0.090 1.00 79.62 81 VAL A O 1
ATOM 665 N N . VAL A 1 82 ? 2.663 3.504 -1.588 1.00 82.50 82 VAL A N 1
ATOM 666 C CA . VAL A 1 82 ? 1.628 4.545 -1.448 1.00 82.50 82 VAL A CA 1
ATOM 667 C C . VAL A 1 82 ? 0.231 3.988 -1.720 1.00 82.50 82 VAL A C 1
ATOM 669 O O . VAL A 1 82 ? -0.692 4.219 -0.944 1.00 82.50 82 VAL A O 1
ATOM 672 N N . ILE A 1 83 ? 0.075 3.194 -2.779 1.00 82.56 83 ILE A N 1
ATOM 673 C CA . ILE A 1 83 ? -1.209 2.570 -3.123 1.00 82.56 83 ILE A CA 1
ATOM 674 C C . ILE A 1 83 ? -1.610 1.512 -2.095 1.00 82.56 83 ILE A C 1
ATOM 676 O O . ILE A 1 83 ? -2.786 1.422 -1.744 1.00 82.56 83 ILE A O 1
ATOM 680 N N . ALA A 1 84 ? -0.650 0.749 -1.570 1.00 84.56 84 ALA A N 1
ATOM 681 C CA . ALA A 1 84 ? -0.906 -0.156 -0.460 1.00 84.56 84 ALA A CA 1
ATOM 682 C C . ALA A 1 84 ? -1.363 0.598 0.803 1.00 84.56 84 ALA A C 1
ATOM 684 O O . ALA A 1 84 ? -2.349 0.189 1.411 1.00 84.56 84 ALA A O 1
ATOM 685 N N . ILE A 1 85 ? -0.729 1.722 1.161 1.00 85.81 85 ILE A N 1
ATOM 686 C CA . ILE A 1 85 ? -1.151 2.566 2.294 1.00 85.81 85 ILE A CA 1
ATOM 687 C C . ILE A 1 85 ? -2.574 3.085 2.068 1.00 85.81 85 ILE A C 1
ATOM 689 O O . ILE A 1 85 ? -3.434 2.911 2.928 1.00 85.81 85 ILE A O 1
ATOM 693 N N . ALA A 1 86 ? -2.860 3.657 0.895 1.00 84.69 86 ALA A N 1
ATOM 694 C CA . ALA A 1 86 ? -4.195 4.156 0.565 1.00 84.69 86 ALA A CA 1
ATOM 695 C C . ALA A 1 86 ? -5.260 3.046 0.632 1.00 84.69 86 ALA A C 1
ATOM 697 O O . ALA A 1 86 ? -6.384 3.279 1.083 1.00 84.69 86 ALA A O 1
ATOM 698 N N . TYR A 1 87 ? -4.906 1.825 0.215 1.00 85.00 87 TYR A N 1
ATOM 699 C CA . TYR A 1 87 ? -5.777 0.659 0.333 1.00 85.00 87 TYR A CA 1
ATOM 700 C C . TYR A 1 87 ? -6.073 0.322 1.801 1.00 85.00 87 TYR A C 1
ATOM 702 O O . TYR A 1 87 ? -7.240 0.143 2.154 1.00 85.00 87 TYR A O 1
ATOM 710 N N . LEU A 1 88 ? -5.044 0.271 2.655 1.00 84.69 88 LEU A N 1
ATOM 711 C CA . LEU A 1 88 ? -5.185 0.000 4.090 1.00 84.69 88 LEU A CA 1
ATOM 712 C C . LEU A 1 88 ? -6.075 1.045 4.780 1.00 84.69 88 LEU A C 1
ATOM 714 O O . LEU A 1 88 ? -6.986 0.677 5.522 1.00 84.69 88 LEU A O 1
ATOM 718 N N . ILE A 1 89 ? -5.881 2.328 4.467 1.00 84.12 89 ILE A N 1
ATOM 719 C CA . ILE A 1 89 ? -6.699 3.427 5.003 1.00 84.12 89 ILE A CA 1
ATOM 720 C C . ILE A 1 89 ? -8.166 3.266 4.585 1.00 84.12 89 ILE A C 1
ATOM 722 O O . ILE A 1 89 ? -9.081 3.305 5.410 1.00 84.12 89 ILE A O 1
ATOM 726 N N . LYS A 1 90 ? -8.413 3.051 3.288 1.00 82.56 90 LYS A N 1
ATOM 727 C CA . LYS A 1 90 ? -9.773 3.036 2.736 1.00 82.56 90 LYS A CA 1
ATOM 728 C C . LYS A 1 90 ? -10.575 1.795 3.120 1.00 82.56 90 LYS A C 1
ATOM 730 O O . LYS A 1 90 ? -11.778 1.908 3.358 1.00 82.56 90 LYS A O 1
ATOM 735 N N . TYR A 1 91 ? -9.944 0.622 3.121 1.00 81.81 91 TYR A N 1
ATOM 736 C CA . TYR A 1 91 ? -10.652 -0.660 3.199 1.00 81.81 91 TYR A CA 1
ATOM 737 C C . TYR A 1 91 ? -10.410 -1.439 4.491 1.00 81.81 91 TYR A C 1
ATOM 739 O O . TYR A 1 91 ? -11.260 -2.246 4.856 1.00 81.81 91 TYR A O 1
ATOM 747 N N . GLU A 1 92 ? -9.302 -1.193 5.191 1.00 81.38 92 GLU A N 1
ATOM 748 C CA . GLU A 1 92 ? -8.952 -1.893 6.438 1.00 81.38 92 GLU A CA 1
ATOM 749 C C . GLU A 1 92 ? -9.047 -0.981 7.668 1.00 81.38 92 GLU A C 1
ATOM 751 O O . GLU A 1 92 ? -8.806 -1.421 8.788 1.00 81.38 92 GLU A O 1
ATOM 756 N N . LEU A 1 93 ? -9.473 0.271 7.467 1.00 82.00 93 LEU A N 1
ATOM 757 C CA . LEU A 1 93 ? -9.755 1.258 8.514 1.00 82.00 93 LEU A CA 1
ATOM 758 C C . LEU A 1 93 ? -8.531 1.621 9.363 1.00 82.00 93 LEU A C 1
ATOM 760 O O . LEU A 1 93 ? -8.676 2.018 10.517 1.00 82.00 93 LEU A O 1
ATOM 764 N N . MET A 1 94 ? -7.335 1.468 8.798 1.00 85.62 94 MET A N 1
ATOM 765 C CA . MET A 1 94 ? -6.092 1.857 9.456 1.00 85.62 94 MET A CA 1
ATOM 766 C C . MET A 1 94 ? -5.891 3.367 9.360 1.00 85.62 94 MET A C 1
ATOM 768 O O . MET A 1 94 ? -6.235 3.966 8.340 1.00 85.62 94 MET A O 1
ATOM 772 N N . SER A 1 95 ? -5.283 3.964 10.388 1.00 87.88 95 SER A N 1
ATOM 773 C CA . SER A 1 95 ? -4.771 5.325 10.247 1.00 87.88 95 SER A CA 1
ATOM 774 C C . SER A 1 95 ? -3.574 5.359 9.288 1.00 87.88 95 SER A C 1
ATOM 776 O O . SER A 1 95 ? -2.922 4.328 9.086 1.00 87.88 95 SER A O 1
ATOM 778 N N . LEU A 1 96 ? -3.218 6.522 8.731 1.00 86.75 96 LEU A N 1
ATOM 779 C CA . LEU A 1 96 ? -1.985 6.676 7.945 1.00 86.75 96 LEU A CA 1
ATOM 780 C C . LEU A 1 96 ? -0.763 6.185 8.732 1.00 86.75 96 LEU A C 1
ATOM 782 O O . LEU A 1 96 ? 0.091 5.479 8.188 1.00 86.75 96 LEU A O 1
ATOM 786 N N . LYS A 1 97 ? -0.704 6.514 10.027 1.00 86.75 97 LYS A N 1
ATOM 787 C CA . LYS A 1 97 ? 0.371 6.090 10.925 1.00 86.75 97 LYS A CA 1
ATOM 788 C C . LYS A 1 97 ? 0.424 4.569 11.061 1.00 86.75 97 LYS A C 1
ATOM 790 O O . LYS A 1 97 ? 1.484 3.982 10.848 1.00 86.75 97 LYS A O 1
ATOM 795 N N . ASP A 1 98 ? -0.706 3.924 11.340 1.00 87.25 98 ASP A N 1
ATOM 796 C CA . ASP A 1 98 ? -0.765 2.465 11.500 1.00 87.25 98 ASP A CA 1
ATOM 797 C C . ASP A 1 98 ? -0.445 1.736 10.193 1.00 87.25 98 ASP A C 1
ATOM 799 O O . ASP A 1 98 ? 0.328 0.776 10.189 1.00 87.25 98 ASP A O 1
ATOM 803 N N . ALA A 1 99 ? -0.990 2.216 9.072 1.00 88.12 99 ALA A N 1
ATOM 804 C CA . ALA A 1 99 ? -0.736 1.660 7.749 1.00 88.12 99 ALA A CA 1
ATOM 805 C C . ALA A 1 99 ? 0.750 1.771 7.370 1.00 88.12 99 ALA A C 1
ATOM 807 O O . ALA A 1 99 ? 1.337 0.808 6.869 1.00 88.12 99 ALA A O 1
ATOM 808 N N . TRP A 1 100 ? 1.381 2.915 7.659 1.00 86.00 100 TRP A N 1
ATOM 809 C CA . TRP A 1 100 ? 2.813 3.111 7.446 1.00 86.00 100 TRP A CA 1
ATOM 810 C C . TRP A 1 100 ? 3.652 2.184 8.328 1.00 86.00 100 TRP A C 1
ATOM 812 O O . TRP A 1 100 ? 4.498 1.450 7.818 1.00 86.00 100 TRP A O 1
ATOM 822 N N . MET A 1 101 ? 3.389 2.150 9.636 1.00 86.00 101 MET A N 1
ATOM 823 C CA . MET A 1 101 ? 4.111 1.288 10.578 1.00 86.00 101 MET A CA 1
ATOM 824 C C . MET A 1 101 ? 3.964 -0.200 10.239 1.00 86.00 101 MET A C 1
ATOM 826 O O . MET A 1 101 ? 4.908 -0.973 10.421 1.00 86.00 101 MET A O 1
ATOM 830 N N . TYR A 1 102 ? 2.796 -0.610 9.743 1.00 86.94 102 TYR A N 1
ATOM 831 C CA . TYR A 1 102 ? 2.545 -1.968 9.278 1.00 86.94 102 TYR A CA 1
ATOM 832 C C . TYR A 1 102 ? 3.402 -2.308 8.055 1.00 86.94 102 TYR A C 1
ATOM 834 O O . TYR A 1 102 ? 4.178 -3.265 8.091 1.00 86.94 102 TYR A O 1
ATOM 842 N N . LEU A 1 103 ? 3.320 -1.499 6.994 1.00 83.69 103 LEU A N 1
ATOM 843 C CA . LEU A 1 103 ? 4.061 -1.754 5.757 1.00 83.69 103 LEU A CA 1
ATOM 844 C C . LEU A 1 103 ? 5.562 -1.630 5.935 1.00 83.69 103 LEU A C 1
ATOM 846 O O . LEU A 1 103 ? 6.304 -2.382 5.315 1.00 83.69 103 LEU A O 1
ATOM 850 N N . ARG A 1 104 ? 6.030 -0.731 6.797 1.00 79.88 104 ARG A N 1
ATOM 851 C CA . ARG A 1 104 ? 7.456 -0.547 7.058 1.00 79.88 104 ARG A CA 1
ATOM 852 C C . ARG A 1 104 ? 8.128 -1.817 7.591 1.00 79.88 104 ARG A C 1
ATOM 854 O O . ARG A 1 104 ? 9.282 -2.070 7.261 1.00 79.88 104 ARG A O 1
ATOM 861 N N . LYS A 1 105 ? 7.408 -2.653 8.349 1.00 80.88 105 LYS A N 1
ATOM 862 C CA . LYS A 1 105 ? 7.907 -3.962 8.819 1.00 80.88 105 LYS A CA 1
ATOM 863 C C . LYS A 1 105 ? 8.040 -4.992 7.692 1.00 80.88 105 LYS A C 1
ATOM 865 O O . LYS A 1 105 ? 8.803 -5.941 7.828 1.00 80.88 105 LYS A O 1
ATOM 870 N N . ILE A 1 106 ? 7.291 -4.810 6.607 1.00 76.44 106 ILE A N 1
ATOM 871 C CA . ILE A 1 106 ? 7.175 -5.747 5.482 1.00 76.44 106 ILE A CA 1
ATOM 872 C C . ILE A 1 106 ? 8.043 -5.288 4.292 1.00 76.44 106 ILE A C 1
ATOM 874 O O . ILE A 1 106 ? 8.627 -6.109 3.591 1.00 76.44 106 ILE A O 1
ATOM 878 N N . CYS A 1 107 ? 8.180 -3.975 4.095 1.00 70.31 107 CYS A N 1
ATOM 879 C CA . CYS A 1 107 ? 8.756 -3.319 2.918 1.00 70.31 107 CYS A CA 1
ATOM 880 C C . CYS A 1 107 ? 9.900 -2.354 3.294 1.00 70.31 107 CYS A C 1
ATOM 882 O O . CYS A 1 107 ? 9.918 -1.204 2.857 1.00 70.31 107 CYS A O 1
ATOM 884 N N . ILE A 1 108 ? 10.862 -2.813 4.104 1.00 57.62 108 ILE A N 1
ATOM 885 C CA . ILE A 1 108 ? 11.927 -1.987 4.716 1.00 57.62 108 ILE A CA 1
ATOM 886 C C . ILE A 1 108 ? 12.678 -1.047 3.734 1.00 57.62 108 ILE A C 1
ATOM 888 O O . ILE A 1 108 ? 12.903 0.104 4.109 1.00 57.62 108 ILE A O 1
ATOM 892 N N . PRO A 1 109 ? 13.056 -1.439 2.494 1.00 62.31 109 PRO A N 1
ATOM 893 C CA . PRO A 1 109 ? 13.793 -0.538 1.599 1.00 62.31 109 PRO A CA 1
ATOM 894 C C . PRO A 1 109 ? 12.915 0.459 0.814 1.00 62.31 109 PRO A C 1
ATOM 896 O O . PRO A 1 109 ? 13.456 1.279 0.078 1.00 62.31 109 PRO A O 1
ATOM 899 N N . MET A 1 110 ? 11.582 0.400 0.918 1.00 65.06 110 MET A N 1
ATOM 900 C CA . MET A 1 110 ? 10.662 1.170 0.065 1.00 65.06 110 MET A CA 1
ATOM 901 C C . MET A 1 110 ? 9.946 2.257 0.869 1.00 65.06 110 MET A C 1
ATOM 903 O O . MET A 1 110 ? 8.767 2.132 1.195 1.00 65.06 110 MET A O 1
ATOM 907 N N . GLN A 1 111 ? 10.675 3.322 1.201 1.00 71.94 111 GLN A N 1
ATOM 908 C CA . GLN A 1 111 ? 10.132 4.503 1.876 1.00 71.94 111 GLN A CA 1
ATOM 909 C C . GLN A 1 111 ? 9.571 5.499 0.848 1.00 71.94 111 GLN A C 1
ATOM 911 O O . GLN A 1 111 ? 10.350 6.044 0.061 1.00 71.94 111 GLN A O 1
ATOM 916 N N . PRO A 1 112 ? 8.247 5.766 0.833 1.00 77.81 112 PRO A N 1
ATOM 917 C CA . PRO A 1 112 ? 7.665 6.819 0.004 1.00 77.81 112 PRO A CA 1
ATOM 918 C C . PRO A 1 112 ? 8.362 8.178 0.187 1.00 77.81 112 PRO A C 1
ATOM 920 O O . PRO A 1 112 ? 9.017 8.447 1.189 1.00 77.81 112 PRO A O 1
ATOM 923 N N . SER A 1 113 ? 8.225 9.096 -0.768 1.00 81.19 113 SER A N 1
ATOM 924 C CA . SER A 1 113 ? 8.627 10.477 -0.482 1.00 81.19 113 SER A CA 1
ATOM 925 C C . SER A 1 113 ? 7.653 11.105 0.521 1.00 81.19 113 SER A C 1
ATOM 927 O O . SER A 1 113 ? 6.470 10.759 0.548 1.00 81.19 113 SER A O 1
ATOM 929 N N . TRP A 1 114 ? 8.130 12.073 1.306 1.00 80.81 114 TRP A N 1
ATOM 930 C CA . TRP A 1 114 ? 7.285 12.818 2.244 1.00 80.81 114 TRP A CA 1
ATOM 931 C C . TRP A 1 114 ? 6.069 13.467 1.560 1.00 80.81 114 TRP A C 1
ATOM 933 O O . TRP A 1 114 ? 4.968 13.440 2.099 1.00 80.81 114 TRP A O 1
ATOM 943 N N . ASN A 1 115 ? 6.219 13.937 0.315 1.00 81.69 115 ASN A N 1
ATOM 944 C CA . ASN A 1 115 ? 5.107 14.476 -0.475 1.00 81.69 115 ASN A CA 1
ATOM 945 C C . ASN A 1 115 ? 3.957 13.476 -0.650 1.00 81.69 115 ASN A C 1
ATOM 947 O O . ASN A 1 115 ? 2.795 13.872 -0.598 1.00 81.69 115 ASN A O 1
ATOM 951 N N . PHE A 1 116 ? 4.254 12.186 -0.841 1.00 83.75 116 PHE A N 1
ATOM 952 C CA . PHE A 1 116 ? 3.200 11.176 -0.898 1.00 83.75 116 PHE A CA 1
ATOM 953 C C . PHE A 1 116 ? 2.548 10.955 0.468 1.00 83.75 116 PHE A C 1
ATOM 955 O O . PHE A 1 116 ? 1.346 10.721 0.524 1.00 83.75 116 PHE A O 1
ATOM 962 N N . MET A 1 117 ? 3.304 11.064 1.562 1.00 84.94 117 MET A N 1
ATOM 963 C CA . MET A 1 117 ? 2.748 10.964 2.916 1.00 84.94 117 MET A CA 1
ATOM 964 C C . MET A 1 117 ? 1.786 12.121 3.215 1.00 84.94 117 MET A C 1
ATOM 966 O O . MET A 1 117 ? 0.716 11.883 3.768 1.00 84.94 117 MET A O 1
ATOM 970 N N . ILE A 1 118 ? 2.102 13.341 2.763 1.00 82.56 118 ILE A N 1
ATOM 971 C CA . ILE A 1 118 ? 1.190 14.497 2.833 1.00 82.56 118 ILE A CA 1
ATOM 972 C C . ILE A 1 118 ? -0.098 14.221 2.045 1.00 82.56 118 ILE A C 1
ATOM 974 O O . ILE A 1 118 ? -1.192 14.369 2.583 1.00 82.56 118 ILE A O 1
ATOM 978 N N . GLN A 1 119 ? 0.014 13.749 0.798 1.00 84.44 119 GLN A N 1
ATOM 979 C CA . GLN A 1 119 ? -1.159 13.402 -0.019 1.00 84.44 119 GLN A CA 1
ATOM 980 C C . GLN A 1 119 ? -2.010 12.297 0.622 1.00 84.44 119 GLN A C 1
ATOM 982 O O . GLN A 1 119 ? -3.236 12.321 0.538 1.00 84.44 119 GLN A O 1
ATOM 987 N N . LEU A 1 120 ? -1.376 11.323 1.279 1.00 85.62 120 LEU A N 1
ATOM 988 C CA . LEU A 1 120 ? -2.076 10.263 1.999 1.00 85.62 120 LEU A CA 1
ATOM 989 C C . LEU A 1 120 ? -2.786 10.781 3.254 1.00 85.62 120 LEU A C 1
ATOM 991 O O . LEU A 1 120 ? -3.869 10.290 3.567 1.00 85.62 120 LEU A O 1
ATOM 995 N N . ALA A 1 121 ? -2.223 11.777 3.939 1.00 84.94 121 ALA A N 1
ATOM 996 C CA . ALA A 1 121 ? -2.873 12.426 5.075 1.00 84.94 121 ALA A CA 1
ATOM 997 C C . ALA A 1 121 ? -4.115 13.214 4.626 1.00 84.94 121 ALA A C 1
ATOM 999 O O . ALA A 1 121 ? -5.175 13.112 5.242 1.00 84.94 121 ALA A O 1
ATOM 1000 N N . GLU A 1 122 ? -4.027 13.940 3.506 1.00 83.38 122 GLU A N 1
ATOM 1001 C CA . GLU A 1 122 ? -5.188 14.596 2.888 1.00 83.38 122 GLU A CA 1
ATOM 1002 C C . GLU A 1 122 ? -6.245 13.575 2.445 1.00 83.38 122 GLU A C 1
ATOM 1004 O O . GLU A 1 122 ? -7.442 13.771 2.658 1.00 83.38 122 GLU A O 1
ATOM 1009 N N . PHE A 1 123 ? -5.815 12.460 1.852 1.00 84.44 123 PHE A N 1
ATOM 1010 C CA . PHE A 1 123 ? -6.698 11.364 1.460 1.00 84.44 123 PHE A CA 1
ATOM 1011 C C . PHE A 1 123 ? -7.434 10.754 2.661 1.00 84.44 123 PHE A C 1
ATOM 1013 O O . PHE A 1 123 ? -8.648 10.562 2.597 1.00 84.44 123 PHE A O 1
ATOM 1020 N N . GLU A 1 124 ? -6.726 10.480 3.757 1.00 85.00 124 GLU A N 1
ATOM 1021 C CA . GLU A 1 124 ? -7.306 10.001 5.015 1.00 85.00 124 GLU A CA 1
ATOM 1022 C C . GLU A 1 124 ? -8.325 10.997 5.584 1.00 85.00 124 GLU A C 1
ATOM 1024 O O . GLU A 1 124 ? -9.449 10.607 5.911 1.00 85.00 124 GLU A O 1
ATOM 1029 N N . TYR A 1 125 ? -7.968 12.284 5.640 1.00 81.62 125 TYR A N 1
ATOM 1030 C CA . TYR A 1 125 ? -8.848 13.350 6.120 1.00 81.62 125 TYR A CA 1
ATOM 1031 C C . TYR A 1 125 ? -10.143 13.439 5.302 1.00 81.62 125 TYR A C 1
ATOM 1033 O O . TYR A 1 125 ? -11.244 13.455 5.859 1.00 81.62 125 TYR A O 1
ATOM 1041 N N . ASN 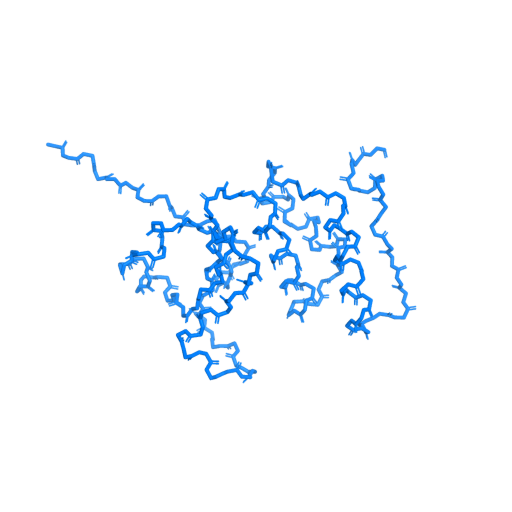A 1 126 ? -10.028 13.417 3.972 1.00 81.75 126 ASN A N 1
ATOM 1042 C CA . ASN A 1 126 ? -11.171 13.478 3.060 1.00 81.75 126 ASN A CA 1
ATOM 1043 C C . ASN A 1 126 ? -12.114 12.270 3.187 1.00 81.75 126 ASN A C 1
ATOM 1045 O O . ASN A 1 126 ? -13.285 12.367 2.821 1.00 81.75 126 ASN A O 1
ATOM 1049 N N . LEU A 1 127 ? -11.641 11.138 3.720 1.00 79.88 127 LEU A N 1
ATOM 1050 C CA . LEU A 1 127 ? -12.481 9.972 4.002 1.00 79.88 127 LEU A CA 1
ATOM 1051 C C . LEU A 1 127 ? -13.322 10.109 5.290 1.00 79.88 127 LEU A C 1
ATOM 1053 O O . LEU A 1 127 ? -14.137 9.223 5.546 1.00 79.88 127 LEU A O 1
ATOM 1057 N N . GLN A 1 128 ? -13.166 11.191 6.070 1.00 67.62 128 GLN A N 1
ATOM 1058 C CA . GLN A 1 128 ? -13.959 11.538 7.268 1.00 67.62 128 GLN A CA 1
ATOM 1059 C C . GLN A 1 128 ? -14.140 10.382 8.274 1.00 67.62 128 GLN A C 1
ATOM 1061 O O . GLN A 1 128 ? -15.226 10.167 8.812 1.00 67.62 128 GLN A O 1
ATOM 1066 N N . ARG A 1 129 ? -13.081 9.603 8.538 1.00 62.91 129 ARG A N 1
ATOM 1067 C CA . ARG A 1 129 ? -13.152 8.430 9.434 1.00 62.91 129 ARG A CA 1
ATOM 1068 C C . ARG A 1 129 ? -12.732 8.698 10.886 1.00 62.91 129 ARG A C 1
ATOM 1070 O O . ARG A 1 129 ? -12.812 7.775 11.693 1.00 62.91 129 ARG A O 1
ATOM 1077 N N . THR A 1 130 ? -12.313 9.919 11.238 1.00 54.84 130 THR A N 1
ATOM 1078 C CA . THR A 1 130 ? -11.841 10.264 12.594 1.00 54.84 130 THR A CA 1
ATOM 1079 C C . THR A 1 130 ? -12.117 11.728 12.968 1.00 54.84 130 THR A C 1
ATOM 1081 O O . THR A 1 130 ? -11.733 12.621 12.219 1.00 54.84 130 THR A O 1
ATOM 1084 N N . ASP A 1 131 ? -12.659 11.987 14.166 1.00 56.22 131 ASP A N 1
ATOM 1085 C CA . ASP A 1 131 ? -12.779 13.339 14.766 1.00 56.22 131 ASP A CA 1
ATOM 1086 C C . ASP A 1 131 ? -11.446 13.886 15.324 1.00 56.22 131 ASP A C 1
ATOM 1088 O O . ASP A 1 131 ? -11.342 15.051 15.711 1.00 56.22 131 ASP A O 1
ATOM 1092 N N . LYS A 1 132 ? -10.404 13.047 15.390 1.00 55.88 132 LYS A N 1
ATOM 1093 C CA . LYS A 1 132 ? -9.054 13.423 15.827 1.00 55.88 132 LYS A CA 1
ATOM 1094 C C . LYS A 1 132 ? -8.017 12.922 14.834 1.00 55.88 132 LYS A C 1
ATOM 1096 O O . LYS A 1 132 ? -7.733 11.729 14.783 1.00 55.88 132 LYS A O 1
ATOM 1101 N N . LEU A 1 133 ? -7.432 13.860 14.097 1.00 56.78 133 LEU A N 1
ATOM 1102 C CA . LEU A 1 133 ? -6.231 13.635 13.305 1.00 56.78 133 LEU A CA 1
ATOM 1103 C C . LEU A 1 133 ? -5.059 13.432 14.278 1.00 56.78 133 LEU A C 1
ATOM 1105 O O . LEU A 1 133 ? -4.721 14.348 15.028 1.00 56.78 133 LEU A O 1
ATOM 1109 N N . ILE A 1 134 ? -4.450 12.248 14.292 1.00 64.25 134 ILE A N 1
ATOM 1110 C CA . ILE A 1 134 ? -3.103 12.082 14.849 1.00 64.25 134 ILE A CA 1
ATOM 1111 C C . ILE A 1 134 ? -2.176 12.065 13.635 1.00 64.25 134 ILE A C 1
ATOM 1113 O O . ILE A 1 134 ? -2.024 11.010 13.017 1.00 64.25 134 ILE A O 1
ATOM 1117 N N . PRO A 1 135 ? -1.637 13.225 13.220 1.00 65.88 135 PRO A N 1
ATOM 1118 C CA . PRO A 1 135 ? -0.797 13.284 12.038 1.00 65.88 135 PRO A CA 1
ATOM 1119 C C . PRO A 1 135 ? 0.445 12.422 12.255 1.00 65.88 135 PRO A C 1
ATOM 1121 O O . PRO A 1 135 ? 1.026 12.412 13.341 1.00 65.88 135 PRO A O 1
ATOM 1124 N N . LEU A 1 136 ? 0.863 11.722 11.204 1.00 72.69 136 LEU A N 1
ATOM 1125 C CA . LEU A 1 136 ? 2.217 11.199 11.139 1.00 72.69 136 LEU A CA 1
ATOM 1126 C C . LEU A 1 136 ? 3.165 12.403 11.087 1.00 72.69 136 LEU A C 1
ATOM 1128 O O . LEU A 1 136 ? 3.069 13.209 10.162 1.00 72.69 136 LEU A O 1
ATOM 1132 N N . THR A 1 137 ? 4.034 12.563 12.082 1.00 78.31 137 THR A N 1
ATOM 1133 C CA . THR A 1 137 ? 5.044 13.630 12.067 1.00 78.31 137 THR A CA 1
ATOM 1134 C C . THR A 1 137 ? 6.254 13.219 11.225 1.00 78.31 137 THR A C 1
ATOM 1136 O O . THR A 1 137 ? 6.464 12.034 10.957 1.00 78.31 137 THR A O 1
ATOM 1139 N N . GLU A 1 138 ? 7.074 14.185 10.800 1.00 73.94 138 GLU A N 1
ATOM 1140 C CA . GLU A 1 138 ? 8.364 13.869 10.164 1.00 73.94 138 GLU A CA 1
ATOM 1141 C C . GLU A 1 138 ? 9.251 13.040 11.103 1.00 73.94 138 GLU A C 1
ATOM 1143 O O . GLU A 1 138 ? 9.927 12.120 10.649 1.00 73.94 138 GLU A O 1
ATOM 1148 N N . ASP A 1 139 ? 9.184 13.292 12.411 1.00 77.38 139 ASP A N 1
ATOM 1149 C CA . ASP A 1 139 ? 9.916 12.522 13.420 1.00 77.38 139 ASP A CA 1
ATOM 1150 C C . ASP A 1 139 ? 9.406 11.075 13.515 1.00 77.38 139 ASP A C 1
ATOM 1152 O O . ASP A 1 139 ? 10.207 10.143 13.508 1.00 77.38 139 ASP A O 1
ATOM 1156 N N . ASP A 1 140 ? 8.082 10.856 13.491 1.00 74.81 140 ASP A N 1
ATOM 1157 C CA . ASP A 1 140 ? 7.490 9.510 13.409 1.00 74.81 140 ASP A CA 1
ATOM 1158 C C . ASP A 1 140 ? 7.903 8.789 12.110 1.00 74.81 140 ASP A C 1
ATOM 1160 O O . ASP A 1 140 ? 8.057 7.563 12.076 1.00 74.81 140 ASP A O 1
ATOM 1164 N N . TYR A 1 141 ? 8.052 9.542 11.016 1.00 73.69 141 TYR A N 1
ATOM 1165 C CA . TYR A 1 141 ? 8.396 9.007 9.703 1.00 73.69 141 TYR A CA 1
ATOM 1166 C C . TYR A 1 141 ? 9.868 8.596 9.607 1.00 73.69 141 TYR A C 1
ATOM 1168 O O . TYR A 1 141 ? 10.169 7.493 9.144 1.00 73.69 141 TYR A O 1
ATOM 1176 N N . TYR A 1 142 ? 10.770 9.465 10.066 1.00 74.50 142 TYR A N 1
ATOM 1177 C CA . TYR A 1 142 ? 12.217 9.263 10.011 1.00 74.50 142 TYR A CA 1
ATOM 1178 C C . TYR A 1 142 ? 12.802 8.580 11.257 1.00 74.50 142 TYR A C 1
ATOM 1180 O O . TYR A 1 142 ? 13.989 8.264 11.231 1.00 74.50 142 TYR A O 1
ATOM 1188 N N . GLU A 1 143 ? 12.007 8.335 12.308 1.00 67.69 143 GLU A N 1
ATOM 1189 C CA . GLU A 1 143 ? 12.479 7.889 13.635 1.00 67.69 143 GLU A CA 1
ATOM 1190 C C . GLU A 1 143 ? 13.599 8.784 14.185 1.00 67.69 143 GLU A C 1
ATOM 1192 O O . GLU A 1 143 ? 14.685 8.310 14.528 1.00 67.69 143 GLU A O 1
ATOM 1197 N N . ARG A 1 144 ? 13.344 10.094 14.214 1.00 57.22 144 ARG A N 1
ATOM 1198 C CA . ARG A 1 144 ? 14.271 11.089 14.769 1.00 57.22 144 ARG A CA 1
ATOM 1199 C C . ARG A 1 144 ? 13.931 11.463 16.203 1.00 57.22 144 ARG A C 1
ATOM 1201 O O . ARG A 1 144 ? 12.734 11.419 16.558 1.00 57.22 144 ARG A O 1
#

Organism: NCBI:txid6186